Protein AF-A0A9D4CPC4-F1 (afdb_monomer)

Solvent-accessible surface area (backbone atoms only — not comparable to full-atom values): 3439 Å² total; per-residue (Å²): 132,87,76,75,76,74,56,66,64,61,43,51,50,23,44,63,68,46,43,63,60,41,52,56,40,45,75,70,73,40,55,64,47,78,56,72,42,34,35,22,48,71,84,40,62,43,36,32,46,54,96,95,38,81,41,79,47,125

Secondary structure (DSSP, 8-state):
-------HHHHHHHHHHHHHHHHHHHHTT--EEEETTEEEETTEEEEEEETTEEEE--

Mean predicted aligned error: 6.93 Å

Sequence (58 aa):
MGVGIQRPQLHREARQALFPHSKEAEAQHERVRIVGNKMFVNNVARKKFVNGRVVDIN

Radius of gyration: 12.39 Å; Cα contacts (8 Å, |Δi|>4): 81; chains: 1; bounding box: 25×30×32 Å

Foldseek 3Di:
DPPPPPDVVQQVLLCVQCVVVQVVLVVVVWDWDDDRQFIATVNHTQWGDDPSDIDGDD

Structure (mmCIF, N/CA/C/O backbone):
data_AF-A0A9D4CPC4-F1
#
_entry.id   AF-A0A9D4CPC4-F1
#
loop_
_atom_site.group_PDB
_atom_site.id
_atom_site.type_symbol
_atom_site.label_atom_id
_atom_site.label_alt_id
_atom_site.label_comp_id
_atom_site.label_asym_id
_atom_site.label_entity_id
_atom_site.label_seq_id
_atom_site.pdbx_PDB_ins_code
_atom_site.Cartn_x
_atom_site.Cartn_y
_atom_site.Cartn_z
_atom_site.occupancy
_atom_site.B_iso_or_equiv
_atom_site.auth_seq_id
_atom_site.auth_comp_id
_atom_site.auth_asym_id
_atom_site.auth_atom_id
_atom_site.pdbx_PDB_model_num
ATOM 1 N N . MET A 1 1 ? 15.385 -21.183 -16.458 1.00 40.81 1 MET A N 1
ATOM 2 C CA . MET A 1 1 ? 14.245 -20.609 -15.711 1.00 40.81 1 MET A CA 1
ATOM 3 C C . MET A 1 1 ? 14.548 -19.142 -15.459 1.00 40.81 1 MET A C 1
ATOM 5 O O . MET A 1 1 ? 15.429 -18.845 -14.664 1.00 40.81 1 MET A O 1
ATOM 9 N N . GLY A 1 2 ? 13.925 -18.230 -16.210 1.00 43.75 2 GLY A N 1
ATOM 10 C CA . GLY A 1 2 ? 14.122 -16.793 -16.023 1.00 43.75 2 GLY A CA 1
ATOM 11 C C . GLY A 1 2 ? 13.498 -16.360 -14.702 1.00 43.75 2 GLY A C 1
ATOM 12 O O . GLY A 1 2 ? 12.282 -16.218 -14.615 1.00 43.75 2 GLY A O 1
ATOM 13 N N . VAL A 1 3 ? 14.318 -16.196 -13.666 1.00 51.34 3 VAL A N 1
ATOM 14 C CA . VAL A 1 3 ? 13.900 -15.562 -12.414 1.00 51.34 3 VAL A CA 1
ATOM 15 C C . VAL A 1 3 ? 13.634 -14.106 -12.766 1.00 51.34 3 VAL A C 1
ATOM 17 O O . VAL A 1 3 ? 14.564 -13.319 -12.919 1.00 51.34 3 VAL A O 1
A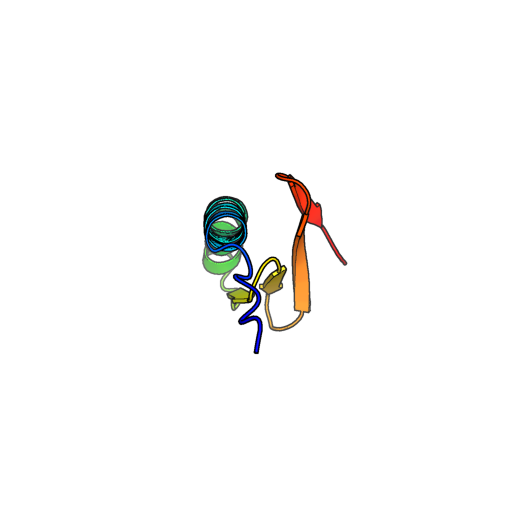TOM 20 N N . GLY A 1 4 ? 12.368 -13.772 -13.012 1.00 46.25 4 GLY A N 1
ATOM 21 C CA . GLY A 1 4 ? 11.952 -12.403 -13.265 1.00 46.25 4 GLY A CA 1
ATOM 22 C C . GLY A 1 4 ? 12.445 -11.537 -12.117 1.00 46.25 4 GLY A C 1
ATOM 23 O O . GLY A 1 4 ? 11.931 -11.637 -11.004 1.00 46.25 4 GLY A O 1
ATOM 24 N N . ILE A 1 5 ? 13.464 -10.717 -12.381 1.00 50.50 5 ILE A N 1
ATOM 25 C CA . ILE A 1 5 ? 13.941 -9.686 -11.466 1.00 50.50 5 ILE A CA 1
ATOM 26 C C . ILE A 1 5 ? 12.803 -8.665 -11.389 1.00 50.50 5 ILE A C 1
ATOM 28 O O . ILE A 1 5 ? 12.770 -7.677 -12.124 1.00 50.50 5 ILE A O 1
ATOM 32 N N . GLN A 1 6 ? 11.800 -8.954 -10.556 1.00 54.22 6 GLN A N 1
ATOM 33 C CA . GLN A 1 6 ? 10.798 -7.990 -10.124 1.00 54.22 6 GLN A CA 1
ATOM 34 C C . GLN A 1 6 ? 11.587 -6.845 -9.500 1.00 54.22 6 GLN A C 1
ATOM 36 O O . GLN A 1 6 ? 12.214 -7.003 -8.455 1.00 54.22 6 GLN A O 1
ATOM 41 N N . ARG A 1 7 ? 11.683 -5.741 -10.245 1.00 57.31 7 ARG A N 1
ATOM 42 C CA . ARG A 1 7 ? 12.720 -4.722 -10.078 1.00 57.31 7 ARG A CA 1
ATOM 43 C C . ARG A 1 7 ? 12.721 -4.185 -8.636 1.00 57.31 7 ARG A C 1
ATOM 45 O O . ARG A 1 7 ? 11.773 -3.485 -8.274 1.00 57.31 7 ARG A O 1
ATOM 52 N N . PRO A 1 8 ? 13.768 -4.435 -7.825 1.00 63.12 8 PRO A N 1
ATOM 53 C CA . PRO A 1 8 ? 13.823 -3.977 -6.431 1.00 63.12 8 PRO A CA 1
ATOM 54 C C . PRO A 1 8 ? 13.710 -2.449 -6.295 1.00 63.12 8 PRO A C 1
ATOM 56 O O . PRO A 1 8 ? 13.222 -1.951 -5.281 1.00 63.12 8 PRO A O 1
ATOM 59 N N . GLN A 1 9 ? 14.076 -1.710 -7.3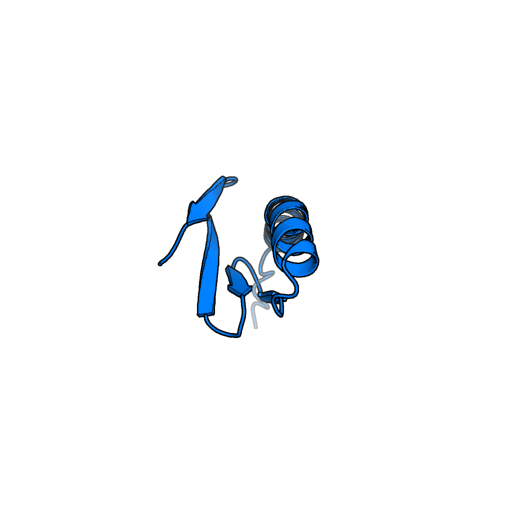48 1.00 67.31 9 GLN A N 1
ATOM 60 C CA . GLN A 1 9 ? 13.934 -0.256 -7.444 1.00 67.31 9 GLN A CA 1
ATOM 61 C C . GLN A 1 9 ? 12.484 0.214 -7.227 1.00 67.31 9 GLN A C 1
ATOM 63 O O . GLN A 1 9 ? 12.238 1.077 -6.390 1.00 67.31 9 GLN A O 1
ATOM 68 N N . LEU A 1 10 ? 11.513 -0.414 -7.901 1.00 68.62 10 LEU A N 1
ATOM 69 C CA . LEU A 1 10 ? 10.102 -0.011 -7.837 1.00 68.62 10 LEU A CA 1
ATOM 70 C C . LEU A 1 10 ? 9.497 -0.248 -6.447 1.00 68.62 10 LEU A C 1
ATOM 72 O O . LEU A 1 10 ? 8.667 0.529 -5.985 1.00 68.62 10 LEU A O 1
ATOM 76 N N . HIS A 1 11 ? 9.935 -1.299 -5.749 1.00 75.62 11 HIS A N 1
ATOM 77 C CA . HIS A 1 11 ? 9.522 -1.561 -4.368 1.00 75.62 11 HIS A CA 1
ATOM 78 C C . HIS A 1 11 ? 10.125 -0.562 -3.379 1.00 75.62 11 HIS A C 1
ATOM 80 O O . HIS A 1 11 ? 9.464 -0.181 -2.410 1.00 75.62 11 HIS A O 1
ATOM 86 N N . ARG A 1 12 ? 11.370 -0.132 -3.612 1.00 81.94 12 ARG A N 1
ATOM 87 C CA . ARG A 1 12 ? 12.024 0.894 -2.795 1.00 81.94 12 ARG A CA 1
ATOM 88 C C . ARG A 1 12 ? 11.319 2.239 -2.948 1.00 81.94 12 ARG A C 1
ATOM 90 O O . ARG A 1 12 ? 11.000 2.857 -1.938 1.00 81.94 12 ARG A O 1
ATOM 97 N N . GLU A 1 13 ? 11.027 2.638 -4.181 1.00 84.69 13 GLU A N 1
ATOM 98 C CA . GLU A 1 13 ? 10.289 3.867 -4.493 1.00 84.69 13 GLU A CA 1
ATOM 99 C C . GLU A 1 13 ? 8.877 3.835 -3.905 1.00 84.69 13 GLU A C 1
ATOM 101 O O . GLU A 1 13 ? 8.470 4.777 -3.227 1.00 84.69 13 GLU A O 1
ATOM 106 N N . ALA A 1 14 ? 8.163 2.716 -4.062 1.00 84.94 14 ALA A N 1
ATOM 107 C CA . ALA A 1 14 ? 6.837 2.552 -3.481 1.00 84.94 14 ALA A CA 1
ATOM 108 C C . ALA A 1 14 ? 6.851 2.669 -1.954 1.00 84.94 14 ALA A C 1
ATOM 110 O O . ALA A 1 14 ? 6.002 3.352 -1.387 1.00 84.94 14 ALA A O 1
ATOM 111 N N . ARG A 1 15 ? 7.817 2.036 -1.274 1.00 85.56 15 ARG A N 1
ATOM 112 C CA . ARG A 1 15 ? 7.955 2.173 0.182 1.00 85.56 15 ARG A CA 1
ATOM 113 C C . ARG A 1 15 ? 8.274 3.602 0.583 1.00 85.56 15 ARG A C 1
ATOM 115 O O . ARG A 1 15 ? 7.638 4.089 1.503 1.00 85.56 15 ARG A O 1
ATOM 122 N N . GLN A 1 16 ? 9.215 4.265 -0.086 1.00 88.38 16 GLN A N 1
ATOM 123 C CA . GLN A 1 16 ? 9.564 5.654 0.227 1.00 88.38 16 GLN A CA 1
ATOM 124 C C . GLN A 1 16 ? 8.369 6.594 0.053 1.00 88.38 16 GLN A C 1
ATOM 126 O O . GLN A 1 16 ? 8.124 7.422 0.923 1.00 88.38 16 GLN A O 1
ATOM 131 N N . ALA A 1 17 ? 7.595 6.424 -1.019 1.00 89.00 17 ALA A N 1
ATOM 132 C CA . ALA A 1 17 ? 6.426 7.249 -1.291 1.00 89.00 17 ALA A CA 1
ATOM 133 C C . ALA A 1 17 ? 5.247 6.957 -0.342 1.00 89.00 17 ALA A C 1
ATOM 135 O O . ALA A 1 17 ? 4.521 7.869 0.041 1.00 89.00 17 ALA A O 1
ATOM 136 N N . LEU A 1 18 ? 5.050 5.696 0.063 1.00 88.81 18 LEU A N 1
ATOM 137 C CA . LEU A 1 18 ? 3.971 5.298 0.979 1.00 88.81 18 LEU A CA 1
ATOM 138 C C . LEU A 1 18 ? 4.331 5.480 2.465 1.00 88.81 18 LEU A C 1
ATOM 140 O O . LEU A 1 18 ? 3.435 5.504 3.305 1.00 88.81 18 LEU A O 1
ATOM 144 N N . PHE A 1 19 ? 5.615 5.622 2.806 1.00 88.94 19 PHE A N 1
ATOM 145 C CA . PHE A 1 19 ? 6.084 5.806 4.182 1.00 88.94 19 PHE A CA 1
ATOM 146 C C . PHE A 1 19 ? 5.495 7.038 4.894 1.00 88.94 19 PHE A C 1
ATOM 148 O O . PHE A 1 19 ? 4.968 6.854 5.993 1.00 88.94 19 PHE A O 1
ATOM 155 N N . PRO A 1 20 ? 5.510 8.263 4.327 1.00 91.44 20 PRO A N 1
ATOM 156 C CA . PRO A 1 20 ? 4.915 9.425 4.995 1.00 91.44 20 PRO A CA 1
ATOM 157 C C . PRO A 1 20 ? 3.427 9.211 5.301 1.00 91.44 20 PRO A C 1
ATOM 159 O O . PRO A 1 20 ? 3.004 9.405 6.436 1.00 91.44 20 PRO A O 1
ATOM 162 N N . HIS A 1 21 ? 2.664 8.670 4.349 1.00 89.38 21 HIS A N 1
ATOM 163 C CA . HIS A 1 21 ? 1.253 8.342 4.565 1.00 89.38 21 HIS A CA 1
ATOM 164 C C . HIS A 1 21 ? 1.045 7.269 5.635 1.00 89.38 21 HIS A C 1
ATOM 166 O O . HIS A 1 21 ? 0.088 7.332 6.403 1.00 89.38 21 HIS A O 1
ATOM 172 N N . SER A 1 22 ? 1.948 6.288 5.722 1.00 88.62 22 SER A N 1
ATOM 173 C CA . SER A 1 22 ? 1.879 5.300 6.798 1.00 88.62 22 SER A CA 1
ATOM 174 C C . SER A 1 22 ? 2.086 5.924 8.174 1.00 88.62 22 SER A C 1
ATOM 176 O O . SER A 1 22 ? 1.403 5.536 9.114 1.00 88.62 22 SER A O 1
ATOM 178 N N . LYS A 1 23 ? 2.952 6.937 8.287 1.00 91.06 23 LYS A N 1
ATOM 179 C CA . LYS A 1 23 ? 3.167 7.667 9.540 1.00 91.06 23 LYS A CA 1
ATOM 180 C C . LYS A 1 23 ? 1.982 8.542 9.925 1.00 91.06 23 LYS A C 1
ATOM 182 O O . LYS A 1 23 ? 1.645 8.592 11.102 1.00 91.06 23 LYS A O 1
ATOM 187 N N . GLU A 1 24 ? 1.317 9.159 8.952 1.00 89.44 24 GLU A N 1
ATOM 188 C CA . GLU A 1 24 ? 0.070 9.903 9.178 1.00 89.44 24 GLU A CA 1
ATOM 189 C C . GLU A 1 24 ? -1.040 8.996 9.728 1.00 89.44 24 GLU A C 1
ATOM 191 O O . GLU A 1 24 ? -1.699 9.349 10.702 1.00 89.44 24 GLU A O 1
ATOM 196 N N . ALA A 1 25 ? -1.217 7.807 9.147 1.00 87.62 25 ALA A N 1
ATOM 197 C CA . ALA A 1 25 ? -2.221 6.848 9.606 1.00 87.62 25 ALA A CA 1
ATOM 198 C C . ALA A 1 25 ? -1.847 6.200 10.958 1.00 87.62 25 ALA A C 1
ATOM 200 O O . ALA A 1 25 ? -2.711 6.038 11.817 1.00 87.62 25 ALA A O 1
ATOM 201 N N . GLU A 1 26 ? -0.562 5.919 11.217 1.00 87.31 26 GLU A N 1
ATOM 202 C CA . GLU A 1 26 ? -0.094 5.504 12.553 1.00 87.31 26 GLU A CA 1
ATOM 203 C C . GLU A 1 26 ? -0.365 6.581 13.618 1.00 87.31 26 GLU A C 1
ATOM 205 O O . GLU A 1 26 ? -0.772 6.248 14.731 1.00 87.31 26 GLU A O 1
ATOM 210 N N . ALA A 1 27 ? -0.193 7.867 13.285 1.00 91.50 27 ALA A N 1
ATOM 211 C CA . ALA A 1 27 ? -0.499 8.981 14.187 1.00 91.50 27 ALA A CA 1
ATOM 212 C C . ALA A 1 27 ? -2.000 9.097 14.509 1.00 91.50 27 ALA A C 1
ATOM 214 O O . ALA A 1 27 ? -2.366 9.597 15.568 1.00 91.50 27 ALA A O 1
ATOM 215 N N . GLN A 1 28 ? -2.864 8.590 13.627 1.00 88.44 28 GLN A N 1
ATOM 216 C CA . GLN A 1 28 ? -4.309 8.472 13.848 1.00 88.44 28 GLN A CA 1
ATOM 217 C C . GLN A 1 28 ? -4.698 7.172 14.574 1.00 88.44 28 GLN A C 1
ATOM 219 O O . GLN A 1 28 ? -5.876 6.833 14.642 1.00 88.44 28 GLN A O 1
ATOM 224 N N . HIS A 1 29 ? -3.724 6.439 15.129 1.00 90.19 29 HIS A N 1
ATOM 225 C CA . HIS A 1 29 ? -3.907 5.132 15.767 1.00 90.19 29 HIS A CA 1
ATOM 226 C C . HIS A 1 29 ? -4.453 4.038 14.827 1.00 90.19 29 HIS A C 1
ATOM 228 O O . HIS A 1 29 ? -4.995 3.030 15.286 1.00 90.19 29 HIS A O 1
ATOM 234 N N . GLU A 1 30 ? -4.285 4.189 13.510 1.00 89.75 30 GLU A N 1
ATOM 235 C CA . GLU A 1 30 ? -4.697 3.186 12.531 1.00 89.75 30 GLU A CA 1
ATOM 236 C C . GLU A 1 30 ? -3.591 2.141 12.303 1.00 89.75 30 GLU A C 1
ATOM 238 O O . GLU A 1 30 ? -2.393 2.438 12.303 1.00 89.75 30 GLU A O 1
ATOM 243 N N . ARG A 1 31 ? -3.972 0.878 12.067 1.00 88.19 31 ARG A N 1
ATOM 244 C CA . ARG A 1 31 ? -3.005 -0.187 11.757 1.00 88.19 31 ARG A CA 1
ATOM 245 C C . ARG A 1 31 ? -2.588 -0.118 10.296 1.00 88.19 31 ARG A C 1
ATOM 247 O O . ARG A 1 31 ? -3.375 -0.477 9.422 1.00 88.19 31 ARG A O 1
ATOM 254 N N . VAL A 1 32 ? -1.336 0.241 10.028 1.00 91.44 32 VAL A N 1
ATOM 255 C CA . VAL A 1 32 ? -0.827 0.358 8.656 1.00 91.44 32 VAL A CA 1
ATOM 256 C C . VAL A 1 32 ? 0.032 -0.836 8.248 1.00 91.44 32 VAL A C 1
ATOM 258 O O . VAL A 1 32 ? 0.857 -1.331 9.011 1.00 91.44 32 VAL A O 1
ATOM 261 N N . ARG A 1 33 ? -0.138 -1.306 7.009 1.00 90.00 33 ARG A N 1
ATOM 262 C CA . ARG A 1 33 ? 0.718 -2.318 6.375 1.00 90.00 33 ARG A CA 1
ATOM 263 C C . ARG A 1 33 ? 1.028 -1.906 4.943 1.00 90.00 33 ARG A C 1
ATOM 265 O O . ARG A 1 33 ? 0.119 -1.679 4.1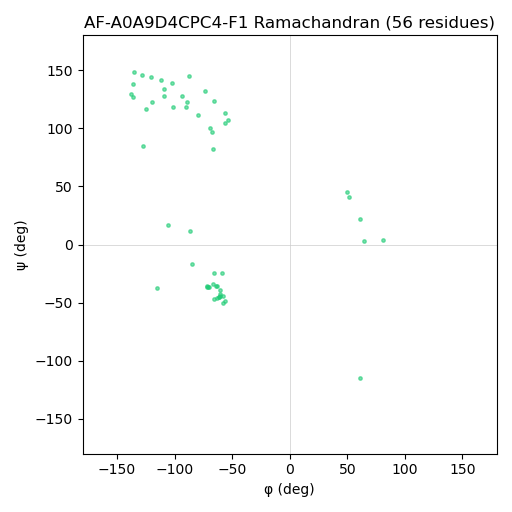54 1.00 90.00 33 ARG A O 1
ATOM 272 N N . ILE A 1 34 ? 2.305 -1.863 4.575 1.00 87.81 34 ILE A N 1
ATOM 273 C CA . ILE A 1 34 ? 2.727 -1.654 3.183 1.00 87.81 34 ILE A CA 1
ATOM 274 C C . ILE A 1 34 ? 3.125 -3.005 2.593 1.00 87.81 34 ILE A C 1
ATOM 276 O O . ILE A 1 34 ? 4.073 -3.639 3.060 1.00 87.81 34 ILE A O 1
ATOM 280 N N . VAL A 1 35 ? 2.416 -3.444 1.554 1.00 86.06 35 VAL A N 1
ATOM 281 C CA . VAL A 1 35 ? 2.688 -4.701 0.848 1.00 86.06 35 VAL A CA 1
ATOM 282 C C . VAL A 1 35 ? 2.863 -4.403 -0.633 1.00 86.06 35 VAL A C 1
ATOM 284 O O . VAL A 1 35 ? 1.948 -3.937 -1.312 1.00 86.06 35 VAL A O 1
ATOM 287 N N . GLY A 1 36 ? 4.065 -4.669 -1.137 1.00 86.38 36 GLY A N 1
ATOM 288 C CA . GLY A 1 36 ? 4.433 -4.352 -2.509 1.00 86.38 36 GLY A CA 1
ATOM 289 C C . GLY A 1 36 ? 4.342 -2.855 -2.792 1.00 86.38 36 GLY A C 1
ATOM 290 O O . GLY A 1 36 ? 5.083 -2.071 -2.206 1.00 86.38 36 GLY A O 1
ATOM 291 N N . ASN A 1 37 ? 3.423 -2.481 -3.680 1.00 88.75 37 ASN A N 1
ATOM 292 C CA . ASN A 1 37 ? 3.120 -1.101 -4.038 1.00 88.75 37 ASN A CA 1
ATOM 293 C C . ASN A 1 37 ? 1.795 -0.597 -3.449 1.00 88.75 37 ASN A C 1
ATOM 295 O O . ASN A 1 37 ? 1.247 0.377 -3.948 1.00 88.75 37 ASN A O 1
ATOM 299 N N . LYS A 1 38 ? 1.236 -1.261 -2.437 1.00 89.44 38 LYS A N 1
ATOM 300 C CA . LYS A 1 38 ? -0.027 -0.867 -1.805 1.00 89.44 38 LYS A CA 1
ATOM 301 C C . LYS A 1 38 ? 0.180 -0.593 -0.325 1.00 89.44 38 LYS A C 1
ATOM 303 O O . LYS A 1 38 ? 0.944 -1.290 0.341 1.00 89.44 38 LYS A O 1
ATOM 308 N N . MET A 1 39 ? -0.543 0.393 0.182 1.00 90.31 39 MET A N 1
ATOM 309 C CA . MET A 1 39 ? -0.683 0.68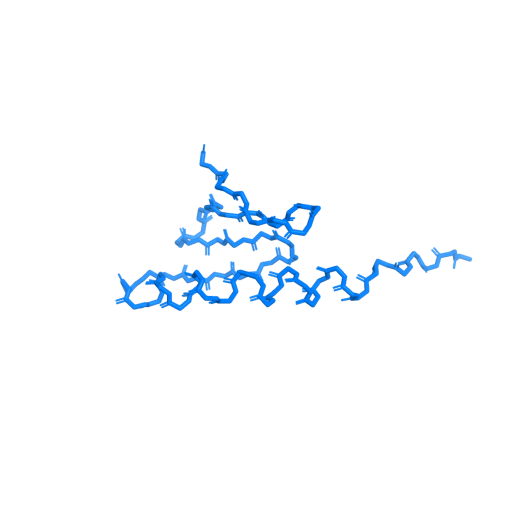0 1.600 1.00 90.31 39 MET A CA 1
ATOM 310 C C . MET A 1 39 ? -2.09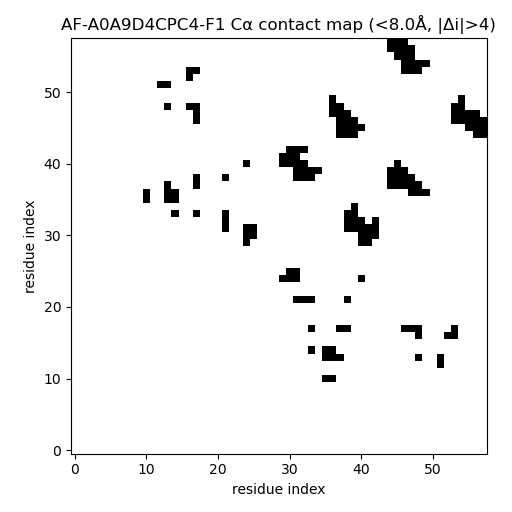6 0.310 2.040 1.00 90.31 3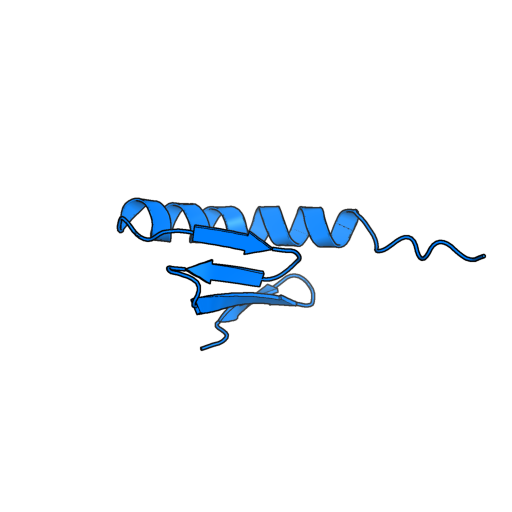9 MET A C 1
ATOM 312 O O . MET A 1 39 ? -3.091 0.746 1.455 1.00 90.31 39 MET A O 1
ATOM 316 N N . PHE A 1 40 ? -2.150 -0.496 3.089 1.00 89.50 40 PHE A N 1
ATOM 317 C CA . PHE A 1 40 ? -3.355 -0.948 3.750 1.00 89.50 40 PHE A CA 1
ATOM 318 C C . PHE A 1 40 ? -3.451 -0.274 5.108 1.00 89.50 40 PHE A C 1
ATOM 320 O O . PHE A 1 40 ? -2.478 -0.259 5.857 1.00 89.50 40 PHE A O 1
ATOM 327 N N . VAL A 1 41 ? -4.624 0.242 5.426 1.00 90.88 41 VAL A N 1
ATOM 328 C CA . VAL A 1 41 ? -4.972 0.844 6.708 1.00 90.88 41 VAL A CA 1
ATOM 329 C C . VAL A 1 41 ? -6.121 0.023 7.271 1.00 90.88 41 VAL A C 1
ATOM 331 O O . VAL A 1 41 ? -7.125 -0.162 6.595 1.00 90.88 41 VAL A O 1
ATOM 334 N N . ASN A 1 42 ? -5.965 -0.543 8.465 1.00 89.25 42 ASN A N 1
ATOM 335 C CA . ASN A 1 42 ? -6.945 -1.444 9.078 1.00 89.25 42 ASN A CA 1
ATOM 336 C C . ASN A 1 42 ? -7.369 -2.596 8.138 1.00 89.25 42 ASN A C 1
ATOM 338 O O . ASN A 1 42 ? -8.538 -2.956 8.063 1.00 89.25 42 ASN A O 1
ATOM 342 N N . ASN A 1 43 ? -6.403 -3.171 7.406 1.00 86.44 43 ASN A N 1
ATOM 343 C CA . ASN A 1 43 ? -6.586 -4.180 6.344 1.00 86.44 43 ASN A CA 1
ATOM 344 C C . ASN A 1 43 ? -7.361 -3.717 5.091 1.00 86.44 43 ASN A C 1
ATOM 346 O O . ASN A 1 43 ? -7.527 -4.511 4.166 1.00 86.44 43 ASN A O 1
ATOM 350 N N . VAL A 1 44 ? -7.758 -2.449 5.001 1.00 87.75 44 VAL A N 1
ATOM 351 C CA . VAL A 1 44 ? -8.381 -1.859 3.809 1.00 87.75 44 VAL A CA 1
ATOM 352 C C . VAL A 1 44 ? -7.303 -1.205 2.954 1.00 87.75 44 VAL A C 1
ATOM 354 O O . VAL A 1 44 ? -6.495 -0.423 3.454 1.00 87.75 44 VAL A O 1
ATOM 357 N N . ALA A 1 45 ? -7.242 -1.538 1.665 1.00 88.25 45 ALA A N 1
ATOM 358 C CA . ALA A 1 45 ? -6.333 -0.852 0.753 1.00 88.25 45 ALA A CA 1
ATOM 359 C C . ALA A 1 45 ? -6.795 0.601 0.624 1.00 88.25 45 ALA A C 1
ATOM 361 O O . ALA A 1 45 ? -7.946 0.829 0.290 1.00 88.25 45 ALA A O 1
ATOM 362 N N . ARG A 1 46 ? -5.914 1.559 0.920 1.00 87.62 46 ARG A N 1
ATOM 363 C CA . ARG A 1 46 ? -6.264 2.988 0.874 1.00 87.62 46 ARG A CA 1
ATOM 364 C C . ARG A 1 46 ? -5.476 3.728 -0.1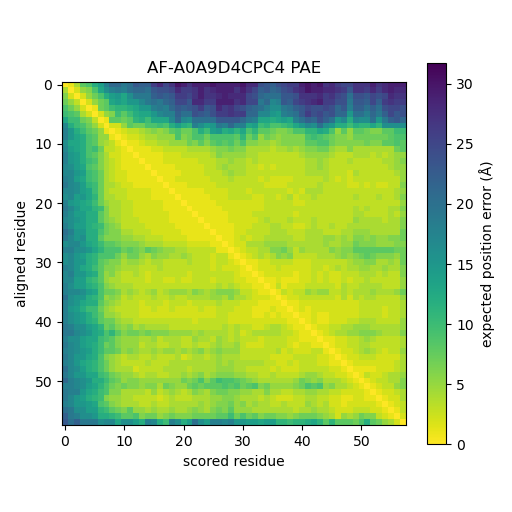93 1.00 87.62 46 ARG A C 1
ATOM 366 O O . ARG A 1 46 ? -6.001 4.598 -0.873 1.00 87.62 46 ARG A O 1
ATOM 373 N N . LYS A 1 47 ? -4.203 3.359 -0.356 1.00 89.69 47 LYS A N 1
ATOM 374 C CA . LYS A 1 47 ? -3.276 4.002 -1.291 1.00 89.69 47 LYS A CA 1
ATOM 375 C C . LYS A 1 47 ? -2.476 2.970 -2.078 1.00 89.69 47 LYS A C 1
ATOM 377 O O . LYS A 1 47 ? -2.149 1.893 -1.577 1.00 89.69 47 LYS A O 1
ATOM 382 N N . LYS A 1 48 ? -2.125 3.304 -3.317 1.00 91.44 48 LYS A N 1
ATOM 383 C CA . LYS A 1 48 ? -1.298 2.488 -4.210 1.00 91.44 48 LYS A CA 1
ATOM 384 C C . LYS A 1 48 ? -0.273 3.357 -4.913 1.00 91.44 48 LYS A C 1
ATOM 386 O O . LYS A 1 48 ? -0.587 4.433 -5.392 1.00 91.44 48 LYS A O 1
ATOM 391 N N . PHE A 1 49 ? 0.946 2.861 -5.021 1.00 87.69 49 PHE A N 1
ATOM 392 C CA . PHE A 1 49 ? 2.004 3.455 -5.811 1.00 87.69 49 PHE A CA 1
ATOM 393 C C . PHE A 1 49 ? 1.975 2.898 -7.240 1.00 87.69 49 PHE A C 1
ATOM 395 O O . PHE A 1 49 ? 2.119 1.689 -7.460 1.00 87.69 49 PHE A O 1
ATOM 402 N N . VAL A 1 50 ? 1.769 3.773 -8.219 1.00 86.75 50 VAL A N 1
ATOM 403 C CA . VAL A 1 50 ? 1.756 3.447 -9.651 1.00 86.75 50 VAL A CA 1
ATOM 404 C C . VAL A 1 50 ? 2.507 4.542 -10.402 1.00 86.75 50 VAL A C 1
ATOM 406 O O . VAL A 1 50 ? 2.229 5.721 -10.210 1.00 86.75 50 VAL A O 1
ATOM 409 N N . ASN A 1 51 ? 3.454 4.157 -11.264 1.00 83.31 51 ASN A N 1
ATOM 410 C CA . ASN A 1 51 ? 4.193 5.068 -12.149 1.00 83.31 51 ASN A CA 1
ATOM 411 C C . ASN A 1 51 ? 4.791 6.299 -11.434 1.00 83.31 51 ASN A C 1
ATOM 413 O O . ASN A 1 51 ? 4.649 7.425 -11.906 1.00 83.31 51 ASN A O 1
ATOM 417 N N . GLY A 1 52 ? 5.430 6.101 -10.275 1.00 82.94 52 GLY A N 1
ATOM 418 C CA . GLY A 1 52 ? 6.071 7.196 -9.536 1.00 82.94 52 GLY A CA 1
ATOM 419 C C . GLY A 1 52 ? 5.125 8.046 -8.683 1.00 82.94 52 GLY A C 1
ATOM 420 O O . GLY A 1 52 ? 5.565 9.029 -8.096 1.00 82.94 52 GLY A O 1
ATOM 421 N N . ARG A 1 53 ? 3.833 7.705 -8.610 1.00 85.62 53 ARG A N 1
ATOM 422 C CA . ARG A 1 53 ? 2.822 8.484 -7.880 1.00 85.62 53 ARG A CA 1
ATOM 423 C C . ARG A 1 53 ? 2.027 7.611 -6.924 1.00 85.62 53 ARG A C 1
ATOM 425 O O . ARG A 1 53 ? 1.752 6.448 -7.214 1.00 85.62 53 ARG A O 1
ATOM 432 N N . VAL A 1 54 ? 1.636 8.191 -5.793 1.00 88.38 54 VAL A N 1
ATOM 433 C CA . VAL A 1 54 ? 0.682 7.582 -4.865 1.00 88.38 54 VAL A CA 1
ATOM 434 C C . VAL A 1 54 ? -0.720 8.008 -5.283 1.00 88.38 54 VAL A C 1
ATOM 436 O O . VAL A 1 54 ? -1.002 9.197 -5.380 1.00 88.38 54 VAL A O 1
ATOM 439 N N . VAL A 1 55 ? -1.581 7.034 -5.551 1.00 90.88 55 VAL A N 1
ATOM 440 C CA . VAL A 1 55 ? -3.002 7.229 -5.837 1.00 90.88 55 VAL A CA 1
ATOM 441 C C . VAL A 1 55 ? -3.826 6.655 -4.698 1.00 90.88 55 VAL A C 1
ATOM 443 O O . VAL A 1 55 ? -3.488 5.600 -4.155 1.00 90.88 55 VAL A O 1
ATOM 446 N N . ASP A 1 56 ? -4.905 7.336 -4.339 1.00 88.06 56 ASP A N 1
ATOM 447 C CA . ASP A 1 56 ? -5.916 6.775 -3.455 1.00 88.06 56 ASP A CA 1
ATOM 448 C C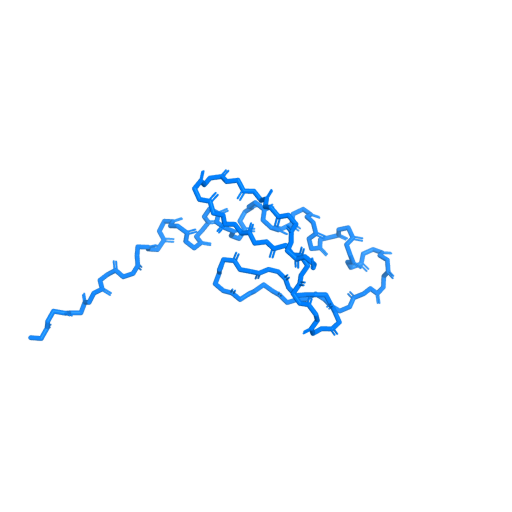 . ASP A 1 56 ? -6.726 5.729 -4.229 1.00 88.06 56 ASP A C 1
ATOM 450 O O . ASP A 1 56 ? -7.117 5.928 -5.378 1.00 88.06 56 ASP A O 1
ATOM 454 N N . ILE A 1 57 ? -6.894 4.567 -3.614 1.00 83.81 57 ILE A N 1
ATOM 455 C CA . ILE A 1 57 ? -7.657 3.440 -4.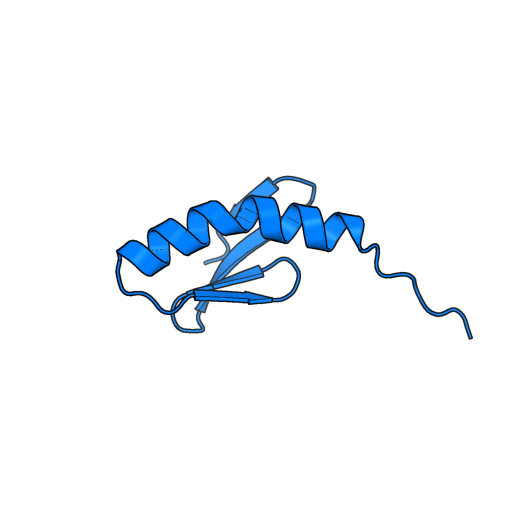141 1.00 83.81 57 ILE A CA 1
ATOM 456 C C . ILE A 1 57 ? -8.637 3.049 -3.050 1.00 83.81 57 ILE A C 1
ATOM 458 O O . ILE A 1 57 ? -8.321 2.206 -2.219 1.00 83.81 57 ILE A O 1
ATOM 462 N N . ASN A 1 58 ? -9.773 3.735 -3.020 1.00 60.62 58 ASN A N 1
ATOM 463 C CA . ASN A 1 58 ? -10.894 3.425 -2.146 1.00 60.62 58 ASN A CA 1
ATOM 464 C C . ASN A 1 58 ? -12.073 3.017 -3.024 1.00 60.62 58 ASN A C 1
ATOM 466 O O . ASN A 1 58 ? -12.367 3.798 -3.958 1.00 60.62 58 ASN A O 1
#

Organism: Dreissena polymorpha (NCBI:txid45954)

Nearest PDB structures (foldseek):
  2ddz-assembly1_A  TM=7.136E-01  e=9.588E-01  Pyrococcus horikoshii OT3
  8ba1-assembly1_B  TM=6.658E-01  e=8.358E-01  Encephalitozoon cuniculi
  5hd9-assembly1_A  TM=5.675E-01  e=8.952E-01  Salasvirus phi29
  7jqq-assembly1_D  TM=6.049E-01  e=1.447E+00  Salasvirus phi29
  3gmi-assembly1_A  TM=7.187E-01  e=8.623E+00  Methanocaldococcus jannaschii DSM 2661

pLDDT: mean 81.61, std 13.75, range [40.81, 91.5]